Protein AF-G8S040-F1 (afdb_monomer_lite)

Radius of gyration: 14.74 Å; chains: 1; bounding box: 44×32×35 Å

Sequence (132 aa):
MRLLAEARWRHPSNTCRFEAEYLSITEDPADNNPERYFVELSAPHPDKSHSSLWTLELQQWIPDYDDSEDDGSATSENILDCHLDTPPAVDQIVALLNLCTDHPSLLTTWAKTPIGNSLAGTPYVVDERHDD

Structure (mmCIF, N/CA/C/O backbone):
data_AF-G8S040-F1
#
_entry.id   AF-G8S040-F1
#
loop_
_atom_site.group_PDB
_atom_site.id
_atom_site.type_symbol
_atom_site.label_atom_id
_atom_site.label_alt_id
_atom_site.label_comp_id
_atom_site.label_asym_id
_atom_site.label_entity_id
_atom_site.label_seq_id
_atom_site.pdbx_PDB_ins_code
_atom_site.Cartn_x
_atom_site.Cartn_y
_atom_site.Cartn_z
_atom_site.occupancy
_atom_site.B_iso_or_equiv
_atom_site.auth_seq_id
_atom_site.auth_comp_id
_atom_site.auth_asym_id
_atom_site.auth_atom_id
_atom_site.pdbx_PDB_model_num
ATOM 1 N N . MET A 1 1 ? -4.757 -10.356 10.493 1.00 63.88 1 MET A N 1
ATOM 2 C CA . MET A 1 1 ? -4.370 -11.736 10.112 1.00 63.88 1 MET A CA 1
ATOM 3 C C . MET A 1 1 ? -5.232 -12.302 8.982 1.00 63.88 1 MET A C 1
ATOM 5 O O . MET A 1 1 ? -4.804 -12.201 7.844 1.00 63.88 1 MET A O 1
ATOM 9 N N . ARG A 1 2 ? -6.444 -12.840 9.232 1.00 85.19 2 ARG A N 1
ATOM 10 C CA . ARG A 1 2 ? -7.240 -13.534 8.186 1.00 85.19 2 ARG A CA 1
ATOM 11 C C . ARG A 1 2 ? -7.560 -12.668 6.960 1.00 85.19 2 ARG A C 1
ATOM 13 O O . ARG A 1 2 ? -7.551 -13.176 5.850 1.00 85.19 2 ARG A O 1
ATOM 20 N N . LEU A 1 3 ? -7.802 -11.377 7.174 1.00 90.88 3 LEU A N 1
ATOM 21 C CA . LEU A 1 3 ? -8.227 -10.438 6.138 1.00 90.88 3 LEU A CA 1
ATOM 22 C C . LEU A 1 3 ? -7.149 -10.221 5.054 1.00 90.88 3 LEU A C 1
ATOM 24 O O . LEU A 1 3 ? -7.423 -10.429 3.878 1.00 90.88 3 LEU A O 1
ATOM 28 N N . LEU A 1 4 ? -5.916 -9.891 5.453 1.00 91.94 4 LEU A N 1
ATOM 29 C CA . LEU A 1 4 ? -4.788 -9.681 4.532 1.00 91.94 4 LEU A CA 1
ATOM 30 C C . LEU A 1 4 ? -4.378 -10.962 3.798 1.00 91.94 4 LEU A C 1
ATOM 32 O O . LEU A 1 4 ? -4.170 -10.942 2.589 1.00 91.94 4 LEU A O 1
ATOM 36 N N . ALA A 1 5 ? -4.342 -12.094 4.506 1.00 90.81 5 ALA A N 1
ATOM 37 C CA . ALA A 1 5 ? -4.058 -13.389 3.891 1.00 90.81 5 ALA A CA 1
ATOM 38 C C . ALA A 1 5 ? -5.116 -13.770 2.837 1.00 90.81 5 ALA A C 1
ATOM 40 O O . ALA A 1 5 ? -4.787 -14.309 1.782 1.00 90.81 5 ALA A O 1
ATOM 41 N N . GLU A 1 6 ? -6.391 -13.466 3.099 1.00 93.94 6 GLU A N 1
ATOM 42 C CA . GLU A 1 6 ? -7.475 -13.693 2.145 1.00 93.94 6 GLU A CA 1
ATOM 43 C C . GLU A 1 6 ? -7.379 -12.763 0.929 1.00 93.94 6 GLU A C 1
ATOM 45 O O . GLU A 1 6 ? -7.544 -13.227 -0.200 1.00 93.94 6 GLU A O 1
ATOM 50 N N . ALA A 1 7 ? -7.060 -11.482 1.131 1.00 93.81 7 ALA A N 1
ATOM 51 C CA . ALA A 1 7 ? -6.820 -10.547 0.034 1.00 93.81 7 ALA A CA 1
ATOM 52 C C . ALA A 1 7 ? -5.651 -11.011 -0.851 1.00 93.81 7 ALA A C 1
ATOM 54 O O . ALA A 1 7 ? -5.807 -11.102 -2.068 1.00 93.81 7 ALA A O 1
ATOM 55 N N . ARG A 1 8 ? -4.529 -11.428 -0.244 1.00 92.31 8 ARG A N 1
ATOM 56 C CA . ARG A 1 8 ? -3.373 -11.989 -0.963 1.00 92.31 8 ARG A CA 1
ATOM 57 C C . ARG A 1 8 ? -3.720 -13.235 -1.774 1.00 92.31 8 ARG A C 1
ATOM 59 O O . ARG A 1 8 ? -3.188 -13.426 -2.864 1.00 92.31 8 ARG A O 1
ATOM 66 N N . TRP A 1 9 ? -4.584 -14.100 -1.246 1.00 92.44 9 TRP A N 1
ATOM 67 C CA . TRP A 1 9 ? -5.055 -15.287 -1.961 1.00 92.44 9 TRP A CA 1
ATOM 68 C C . TRP A 1 9 ? -5.927 -14.925 -3.171 1.00 92.44 9 TRP A C 1
ATOM 70 O O . TRP A 1 9 ? -5.834 -15.563 -4.217 1.00 92.44 9 TRP A O 1
ATOM 80 N N . ARG A 1 10 ? -6.772 -13.894 -3.039 1.00 94.19 10 ARG A N 1
ATOM 81 C CA . ARG A 1 10 ? -7.652 -13.404 -4.114 1.00 94.19 10 ARG A CA 1
ATOM 82 C C . ARG A 1 10 ? -6.927 -12.555 -5.164 1.00 94.19 10 ARG A C 1
ATOM 84 O O . ARG A 1 10 ? -7.468 -12.383 -6.252 1.00 94.19 10 ARG A O 1
ATOM 91 N N . HIS A 1 11 ? -5.730 -12.065 -4.858 1.00 90.94 11 HIS A N 1
ATOM 92 C CA . HIS A 1 11 ? -4.870 -11.303 -5.759 1.00 90.94 11 HIS A CA 1
ATOM 93 C C . HIS A 1 11 ? -3.563 -12.081 -6.032 1.00 90.94 11 HIS A C 1
ATOM 95 O O . HIS A 1 11 ? -2.549 -11.875 -5.358 1.00 90.94 11 HIS A O 1
ATOM 101 N N . PRO A 1 12 ? -3.563 -13.034 -6.985 1.00 79.31 12 PRO A N 1
ATOM 102 C CA . PRO A 1 12 ? -2.406 -13.873 -7.282 1.00 79.31 12 PRO A CA 1
ATOM 103 C C . PRO A 1 12 ? -1.399 -13.145 -8.187 1.00 79.31 12 PRO A C 1
ATOM 105 O O . PRO A 1 12 ? -1.037 -13.654 -9.245 1.00 79.31 12 PRO A O 1
ATOM 108 N N . SER A 1 13 ? -0.954 -11.955 -7.783 1.00 83.75 13 SER A N 1
ATOM 109 C CA . SER A 1 13 ? 0.167 -11.283 -8.439 1.00 83.75 13 SER A CA 1
ATOM 110 C C . SER A 1 13 ? 1.505 -11.733 -7.848 1.00 83.75 13 SER A C 1
ATOM 112 O O . SER A 1 13 ? 1.593 -12.119 -6.675 1.00 83.75 13 SER A O 1
ATOM 114 N N . ASN A 1 14 ? 2.555 -11.679 -8.669 1.00 84.06 14 ASN A N 1
ATOM 115 C CA . ASN A 1 14 ? 3.940 -11.904 -8.247 1.00 84.06 14 ASN A CA 1
ATOM 116 C C . ASN A 1 14 ? 4.566 -10.655 -7.607 1.00 84.06 14 ASN A C 1
ATOM 118 O O . ASN A 1 14 ? 5.578 -10.775 -6.927 1.00 84.06 14 ASN A O 1
ATOM 122 N N . THR A 1 15 ? 3.948 -9.490 -7.803 1.00 86.69 15 THR A N 1
ATOM 123 C CA . THR A 1 15 ? 4.325 -8.191 -7.216 1.00 86.69 15 THR A CA 1
ATOM 124 C C . THR A 1 15 ? 3.762 -7.995 -5.806 1.00 86.69 15 THR A C 1
ATOM 126 O O . THR A 1 15 ? 4.174 -7.083 -5.092 1.00 86.69 15 THR A O 1
ATOM 129 N N . CYS A 1 16 ? 2.859 -8.887 -5.379 1.00 91.38 16 CYS A N 1
ATOM 130 C CA . CYS A 1 16 ? 2.195 -8.822 -4.086 1.00 91.38 16 CYS A CA 1
ATOM 131 C C . CYS A 1 16 ? 2.859 -9.738 -3.050 1.00 91.38 16 CYS A C 1
ATOM 133 O O . CYS A 1 16 ? 2.936 -10.966 -3.238 1.00 91.38 16 CYS A O 1
ATOM 135 N N . ARG A 1 17 ? 3.241 -9.187 -1.897 1.00 92.19 17 ARG A N 1
ATOM 136 C CA . ARG A 1 17 ? 3.828 -9.924 -0.767 1.00 92.19 17 ARG A CA 1
ATOM 137 C C . ARG A 1 17 ? 2.993 -9.729 0.494 1.00 92.19 17 ARG A C 1
ATOM 139 O O . ARG A 1 17 ? 2.569 -8.627 0.789 1.00 92.19 17 ARG A O 1
ATOM 146 N N . PHE A 1 18 ? 2.747 -10.805 1.239 1.00 92.75 18 PHE A N 1
ATOM 147 C CA . PHE A 1 18 ? 2.100 -10.742 2.554 1.00 92.75 18 PHE A CA 1
ATOM 148 C C . PHE A 1 18 ? 3.106 -11.127 3.637 1.00 92.75 18 PHE A C 1
ATOM 150 O O . PHE A 1 18 ? 3.718 -12.194 3.548 1.00 92.75 18 PHE A O 1
ATOM 157 N N . GLU A 1 19 ? 3.230 -10.294 4.667 1.00 90.94 19 GLU A N 1
ATOM 158 C CA . GLU A 1 19 ? 4.172 -10.475 5.769 1.00 90.94 19 GLU A CA 1
ATOM 159 C C . GLU A 1 19 ? 3.408 -10.629 7.085 1.00 90.94 19 GLU A C 1
ATOM 161 O O . GLU A 1 19 ? 2.906 -9.678 7.684 1.00 90.94 19 GLU A O 1
ATOM 166 N N . ALA A 1 20 ? 3.285 -11.878 7.540 1.00 89.06 20 ALA A N 1
ATOM 167 C CA . ALA A 1 20 ? 2.492 -12.205 8.723 1.00 89.06 20 ALA A CA 1
ATOM 168 C C . ALA A 1 20 ? 3.077 -11.631 10.024 1.00 89.06 20 ALA A C 1
ATOM 170 O O . ALA A 1 20 ? 2.311 -11.361 10.945 1.00 89.06 20 ALA A O 1
ATOM 171 N N . GLU A 1 21 ? 4.401 -11.454 10.094 1.00 87.56 21 GLU A N 1
ATOM 172 C CA . GLU A 1 21 ? 5.084 -10.861 11.252 1.00 87.56 21 GLU A CA 1
ATOM 173 C C . GLU A 1 21 ? 4.703 -9.388 11.431 1.00 87.56 21 GLU A C 1
ATOM 175 O O . GLU A 1 21 ? 4.420 -8.961 12.545 1.00 87.56 21 GLU A O 1
ATOM 180 N N . TYR A 1 22 ? 4.623 -8.636 10.332 1.00 86.75 22 TYR A N 1
ATOM 181 C CA . TYR A 1 22 ? 4.291 -7.211 10.360 1.00 86.75 22 TYR A CA 1
ATOM 182 C C . TYR A 1 22 ? 2.800 -6.931 10.203 1.00 86.75 22 TYR A C 1
ATOM 184 O O . TYR A 1 22 ? 2.370 -5.797 10.387 1.00 86.75 22 TYR A O 1
ATOM 192 N N . LEU A 1 23 ? 1.998 -7.965 9.925 1.00 91.31 23 LEU A N 1
ATOM 193 C CA . LEU A 1 23 ? 0.586 -7.832 9.579 1.00 91.31 23 LEU A CA 1
ATOM 194 C C . LEU A 1 23 ? 0.383 -6.856 8.414 1.00 91.31 23 LEU A C 1
ATOM 196 O O . LEU A 1 23 ? -0.557 -6.059 8.443 1.00 91.31 23 LEU A O 1
ATOM 200 N N . SER A 1 24 ? 1.236 -6.964 7.396 1.00 93.00 24 SER A N 1
ATOM 201 C CA . SER A 1 24 ? 1.252 -6.077 6.237 1.00 93.00 24 SER A CA 1
ATOM 202 C C . SER A 1 24 ? 1.107 -6.842 4.922 1.00 93.00 24 SER A C 1
ATOM 204 O O . SER A 1 24 ? 1.381 -8.045 4.828 1.00 93.00 24 SER A O 1
ATOM 206 N N . ILE A 1 25 ? 0.601 -6.150 3.905 1.00 94.69 25 ILE A N 1
ATOM 207 C CA . ILE A 1 25 ? 0.609 -6.596 2.515 1.00 94.69 25 ILE A CA 1
ATOM 208 C C . ILE A 1 25 ? 1.213 -5.493 1.652 1.00 94.69 25 ILE A C 1
ATOM 210 O O . ILE A 1 25 ? 0.796 -4.340 1.732 1.00 94.69 25 ILE A O 1
ATOM 214 N N . THR A 1 26 ? 2.177 -5.861 0.825 1.00 94.50 26 THR A N 1
ATOM 215 C CA . THR A 1 26 ? 2.917 -4.951 -0.044 1.00 94.50 26 THR A CA 1
ATOM 216 C C . THR A 1 26 ? 2.565 -5.248 -1.490 1.00 94.50 26 THR A C 1
ATOM 218 O O . THR A 1 26 ? 2.464 -6.417 -1.870 1.00 94.50 26 THR A O 1
ATOM 221 N N . GLU A 1 27 ? 2.397 -4.203 -2.291 1.00 93.69 27 GLU A N 1
ATOM 222 C CA . GLU A 1 27 ? 2.276 -4.293 -3.744 1.00 93.69 27 GLU A CA 1
ATOM 223 C C . GLU A 1 27 ? 3.360 -3.432 -4.382 1.00 93.69 27 GLU A C 1
ATOM 225 O O . GLU A 1 27 ? 3.327 -2.201 -4.299 1.00 93.69 27 GLU A O 1
ATOM 230 N N . ASP A 1 28 ? 4.323 -4.107 -5.004 1.00 92.19 28 ASP A N 1
ATOM 231 C CA . ASP A 1 28 ? 5.482 -3.493 -5.637 1.00 92.19 28 ASP A CA 1
ATOM 232 C C . ASP A 1 28 ? 5.484 -3.784 -7.143 1.00 92.19 28 ASP A C 1
ATOM 234 O O . ASP A 1 28 ? 5.942 -4.847 -7.575 1.00 92.19 28 ASP A O 1
ATOM 238 N N . PRO A 1 29 ? 4.976 -2.858 -7.973 1.00 84.25 29 PRO A N 1
ATOM 239 C CA . PRO A 1 29 ? 4.958 -3.038 -9.416 1.00 84.25 29 PRO A CA 1
ATOM 240 C C . PRO A 1 29 ? 6.338 -2.879 -10.083 1.00 84.25 29 PRO A C 1
ATOM 242 O O . PRO A 1 29 ? 6.362 -2.886 -11.313 1.00 84.25 29 PRO A O 1
ATOM 245 N N . ALA A 1 30 ? 7.429 -2.718 -9.310 1.00 66.75 30 ALA A N 1
ATOM 246 C CA . ALA A 1 30 ? 8.870 -2.674 -9.624 1.00 66.75 30 ALA A CA 1
ATOM 247 C C . ALA A 1 30 ? 9.285 -2.428 -11.090 1.00 66.75 30 ALA A C 1
ATOM 249 O O . ALA A 1 30 ? 9.892 -1.404 -11.400 1.00 66.75 30 ALA A O 1
ATOM 250 N N . ASP A 1 31 ? 8.960 -3.337 -12.011 1.00 66.38 31 ASP A N 1
ATOM 251 C CA . ASP A 1 31 ? 9.329 -3.259 -13.431 1.00 66.38 31 ASP A CA 1
ATOM 252 C C . ASP A 1 31 ? 8.527 -2.220 -14.242 1.00 66.38 31 ASP A C 1
ATOM 254 O O . ASP A 1 31 ? 8.966 -1.782 -15.306 1.00 66.38 31 ASP A O 1
ATOM 258 N N . ASN A 1 32 ? 7.353 -1.806 -13.760 1.00 66.81 32 ASN A N 1
ATOM 259 C CA . ASN A 1 32 ? 6.437 -0.916 -14.482 1.00 66.81 32 ASN A CA 1
ATOM 260 C C . ASN A 1 32 ? 6.364 0.505 -13.897 1.00 66.81 32 ASN A C 1
ATOM 262 O O . ASN A 1 32 ? 5.545 1.312 -14.347 1.00 66.81 32 ASN A O 1
ATOM 266 N N . ASN A 1 33 ? 7.203 0.820 -12.906 1.00 72.81 33 ASN A N 1
ATOM 267 C CA . ASN A 1 33 ? 7.245 2.127 -12.258 1.00 72.81 33 ASN A CA 1
ATOM 268 C C . ASN A 1 33 ? 8.686 2.679 -12.206 1.00 72.81 33 ASN A C 1
ATOM 270 O O . ASN A 1 33 ? 9.465 2.255 -11.353 1.00 72.81 33 ASN A O 1
ATOM 274 N N . PRO A 1 34 ? 9.059 3.649 -13.066 1.00 78.06 34 PRO A N 1
ATOM 275 C CA . PRO A 1 34 ? 10.425 4.178 -13.106 1.00 78.06 34 PRO A CA 1
ATOM 276 C C . PRO A 1 34 ? 10.827 4.918 -11.825 1.00 78.06 34 PRO A C 1
ATOM 278 O O . PRO A 1 34 ? 12.016 5.005 -11.529 1.00 78.06 34 PRO A O 1
ATOM 281 N N . GLU A 1 35 ? 9.857 5.431 -11.063 1.00 83.94 35 GLU A N 1
ATOM 282 C CA . GLU A 1 35 ? 10.104 6.082 -9.774 1.00 83.94 35 GLU A CA 1
ATOM 283 C C . GLU A 1 35 ? 10.213 5.075 -8.623 1.00 83.94 35 GLU A C 1
ATOM 285 O O . GLU A 1 35 ? 10.581 5.466 -7.523 1.00 83.94 35 GLU A O 1
ATOM 290 N N . ARG A 1 36 ? 9.969 3.780 -8.883 1.00 88.69 36 ARG A N 1
ATOM 291 C CA . ARG A 1 36 ? 10.098 2.673 -7.921 1.00 88.69 36 ARG A CA 1
ATOM 292 C C . ARG A 1 36 ? 9.258 2.848 -6.656 1.00 88.69 36 ARG A C 1
ATOM 294 O O . ARG A 1 36 ? 9.665 2.441 -5.569 1.00 88.69 36 ARG A O 1
ATOM 301 N N . TYR A 1 37 ? 8.084 3.457 -6.808 1.00 92.75 37 TYR A N 1
ATOM 302 C CA . TYR A 1 37 ? 7.098 3.485 -5.739 1.00 92.75 37 TYR A CA 1
ATOM 303 C C . TYR A 1 37 ? 6.405 2.136 -5.592 1.00 92.75 37 TYR A C 1
ATOM 305 O O . TYR A 1 37 ? 6.050 1.504 -6.594 1.00 92.75 37 TYR A O 1
ATOM 313 N N . PHE A 1 38 ? 6.135 1.781 -4.345 1.00 93.50 38 PHE A N 1
ATOM 314 C CA . PHE A 1 38 ? 5.333 0.641 -3.930 1.00 93.50 38 PHE A CA 1
ATOM 315 C C . PHE A 1 38 ? 4.409 1.061 -2.787 1.00 93.50 38 PHE A C 1
ATOM 317 O O . PHE A 1 38 ? 4.596 2.116 -2.177 1.00 93.50 38 PHE A O 1
ATOM 324 N N . VAL A 1 39 ? 3.398 0.245 -2.503 1.00 94.94 39 VAL A N 1
ATOM 325 C CA . VAL A 1 39 ? 2.493 0.497 -1.376 1.00 94.94 39 VAL A CA 1
ATOM 326 C C . VAL A 1 39 ? 2.566 -0.612 -0.353 1.00 94.94 39 VAL A C 1
ATOM 328 O O . VAL A 1 39 ? 2.670 -1.784 -0.711 1.00 94.94 39 VAL A O 1
ATOM 331 N N . GLU A 1 40 ? 2.440 -0.241 0.913 1.00 95.25 40 GLU A N 1
ATOM 332 C CA . GLU A 1 40 ? 2.255 -1.168 2.018 1.00 95.25 40 GLU A CA 1
ATOM 333 C C . GLU A 1 40 ? 0.946 -0.851 2.740 1.00 95.25 40 GLU A C 1
ATOM 335 O O . GLU A 1 40 ? 0.717 0.270 3.181 1.00 95.25 40 GLU A O 1
ATOM 340 N N . LEU A 1 41 ? 0.074 -1.850 2.873 1.00 94.81 41 LEU A N 1
ATOM 341 C CA . LEU A 1 41 ? -1.110 -1.775 3.719 1.00 94.81 41 LEU A CA 1
ATOM 342 C C . LEU A 1 41 ? -0.899 -2.628 4.969 1.00 94.81 41 LEU A C 1
ATOM 344 O O . LEU A 1 41 ? -0.842 -3.859 4.897 1.00 94.81 41 LEU A O 1
ATOM 348 N N . SER A 1 42 ? -0.893 -1.967 6.116 1.00 93.38 42 SER A N 1
ATOM 349 C CA . SER A 1 42 ? -0.612 -2.552 7.420 1.00 93.38 42 SER A CA 1
ATOM 350 C C . SER A 1 42 ? -1.847 -2.521 8.317 1.00 93.38 42 SER A C 1
ATOM 352 O O . SER A 1 42 ? -2.555 -1.518 8.432 1.00 93.38 42 SER A O 1
ATOM 354 N N . ALA A 1 43 ? -2.143 -3.662 8.940 1.00 91.62 43 ALA A N 1
ATOM 355 C CA . ALA A 1 43 ? -3.199 -3.766 9.939 1.00 91.62 43 ALA A CA 1
ATOM 356 C C . ALA A 1 43 ? -2.696 -3.280 11.314 1.00 91.62 43 ALA A C 1
ATOM 358 O O . ALA A 1 43 ? -1.500 -3.384 11.591 1.00 91.62 43 ALA A O 1
ATOM 359 N N . PRO A 1 44 ? -3.598 -2.850 12.219 1.00 88.75 44 PRO A N 1
ATOM 360 C CA . PRO A 1 44 ? -3.233 -2.496 13.586 1.00 88.75 44 PRO A CA 1
ATOM 361 C C . PRO A 1 44 ? -2.441 -3.620 14.256 1.00 88.75 44 PRO A C 1
ATOM 363 O O . PRO A 1 44 ? -2.920 -4.760 14.346 1.00 88.75 44 PRO A O 1
ATOM 366 N N . HIS A 1 45 ? -1.238 -3.305 14.733 1.00 81.81 45 HIS A N 1
ATOM 367 C CA . HIS A 1 45 ? -0.367 -4.286 15.368 1.00 81.81 45 HIS A CA 1
ATOM 368 C C . HIS A 1 45 ? -0.554 -4.247 16.893 1.00 81.81 45 HIS A C 1
ATOM 370 O O . HIS A 1 45 ? -0.350 -3.196 17.498 1.00 81.81 45 HIS A O 1
ATOM 376 N N . PRO A 1 46 ? -0.900 -5.371 17.552 1.00 72.25 46 PRO A N 1
ATOM 377 C CA . PRO A 1 46 ? -1.208 -5.381 18.985 1.00 72.25 46 PRO A CA 1
ATOM 378 C C . PRO A 1 46 ? -0.009 -5.005 19.870 1.00 72.25 46 PRO A C 1
ATOM 380 O O . PRO A 1 46 ? -0.200 -4.410 20.927 1.00 72.25 46 PRO A O 1
ATOM 383 N N . ASP A 1 47 ? 1.211 -5.327 19.430 1.00 71.31 47 ASP A N 1
ATOM 384 C CA . ASP A 1 47 ? 2.443 -5.102 20.203 1.00 71.31 47 ASP A CA 1
ATOM 385 C C . ASP A 1 47 ? 3.233 -3.838 19.814 1.00 71.31 47 ASP A C 1
ATOM 387 O O . ASP A 1 47 ? 4.232 -3.525 20.462 1.00 71.31 47 ASP A O 1
ATOM 391 N N . LYS A 1 48 ? 2.820 -3.094 18.773 1.00 62.50 48 LYS A N 1
ATOM 392 C CA . LYS A 1 48 ? 3.467 -1.819 18.418 1.00 62.50 48 LYS A CA 1
ATOM 393 C C . LYS A 1 48 ? 2.631 -0.676 18.984 1.00 62.50 48 LYS A C 1
ATOM 395 O O . LYS A 1 48 ? 1.446 -0.558 18.701 1.00 62.50 48 LYS A O 1
ATOM 400 N N . SER A 1 49 ? 3.261 0.188 19.772 1.00 55.78 49 SER A N 1
ATOM 401 C CA . SER A 1 49 ? 2.609 1.264 20.529 1.00 55.78 49 SER A CA 1
ATOM 402 C C . SER A 1 49 ? 1.967 2.370 19.679 1.00 55.78 49 SER A C 1
ATOM 404 O O . SER A 1 49 ? 1.361 3.269 20.255 1.00 55.78 49 SER A O 1
ATOM 406 N N . HIS A 1 50 ? 2.101 2.346 18.349 1.00 50.97 50 HIS A N 1
ATOM 407 C CA . HIS A 1 50 ? 1.859 3.529 17.518 1.00 50.97 50 HIS A CA 1
ATOM 408 C C . HIS A 1 50 ? 0.706 3.462 16.515 1.00 50.97 50 HIS A C 1
ATOM 410 O O . HIS A 1 50 ? 0.419 4.496 15.926 1.00 50.97 50 HIS A O 1
ATOM 416 N N . SER A 1 51 ? -0.026 2.354 16.349 1.00 62.03 51 SER A N 1
ATOM 417 C CA . SER A 1 51 ? -1.256 2.454 15.551 1.00 62.03 51 SER A CA 1
ATOM 418 C C . SER A 1 51 ? -2.307 1.409 15.901 1.00 62.03 51 SER A C 1
ATOM 420 O O . SER A 1 51 ? -2.184 0.226 15.590 1.00 62.03 51 SER A O 1
ATOM 422 N N . SER A 1 52 ? -3.395 1.874 16.521 1.00 74.00 52 SER A N 1
ATOM 423 C CA . SER A 1 52 ? -4.674 1.157 16.557 1.00 74.00 52 SER A CA 1
ATOM 424 C C . SER A 1 52 ? -5.422 1.227 15.217 1.00 74.00 52 SER A C 1
ATOM 426 O O . SER A 1 52 ? -6.533 0.705 15.121 1.00 74.00 52 SER A O 1
ATOM 428 N N . LEU A 1 53 ? -4.847 1.899 14.216 1.00 86.75 53 LEU A N 1
ATOM 429 C CA . LEU A 1 53 ? -5.451 2.194 12.924 1.00 86.75 53 LEU A CA 1
ATOM 430 C C . LEU A 1 53 ? -4.810 1.341 11.831 1.00 86.75 53 LEU A C 1
ATOM 432 O O . LEU A 1 53 ? -3.709 0.810 11.983 1.00 86.75 53 LEU A O 1
ATOM 436 N N . TRP A 1 54 ? -5.540 1.182 10.737 1.00 91.56 54 TRP A N 1
ATOM 437 C CA . TRP A 1 54 ? -4.963 0.651 9.511 1.00 91.56 54 TRP A CA 1
ATOM 438 C C . TRP A 1 54 ? -4.173 1.756 8.831 1.00 91.56 54 TRP A C 1
ATOM 440 O O . TRP A 1 54 ? -4.663 2.882 8.770 1.00 91.56 54 TRP A O 1
ATOM 450 N N . THR A 1 55 ? -3.007 1.425 8.293 1.00 92.19 55 THR A N 1
ATOM 451 C CA . THR A 1 55 ? -2.145 2.390 7.607 1.00 92.19 55 THR A CA 1
ATOM 452 C C . THR A 1 55 ? -1.891 1.914 6.188 1.00 92.19 55 THR A C 1
ATOM 454 O O . THR A 1 55 ? -1.574 0.744 5.983 1.00 92.19 55 THR A O 1
ATOM 457 N N . LEU A 1 56 ? -2.061 2.805 5.217 1.00 94.94 56 LEU A N 1
ATOM 458 C CA . LEU A 1 56 ? -1.553 2.647 3.864 1.00 94.94 56 LEU A CA 1
ATOM 459 C C . LEU A 1 56 ? -0.397 3.624 3.683 1.00 94.94 56 LEU A C 1
ATOM 461 O O . LEU A 1 56 ? -0.602 4.834 3.748 1.00 94.94 56 LEU A O 1
ATOM 465 N N . GLU A 1 57 ? 0.779 3.084 3.424 1.00 95.25 57 GLU A N 1
ATOM 466 C CA . GLU A 1 57 ? 1.991 3.844 3.162 1.00 95.25 57 GLU A CA 1
ATOM 467 C C . GLU A 1 57 ? 2.311 3.759 1.672 1.00 95.25 57 GLU A C 1
ATOM 469 O O . GLU A 1 57 ? 2.192 2.695 1.051 1.00 95.25 57 GLU A O 1
ATOM 474 N N . LEU A 1 58 ? 2.726 4.881 1.095 1.00 95.19 58 LEU A N 1
ATOM 475 C CA . LEU A 1 58 ? 3.378 4.902 -0.208 1.00 95.19 58 LEU A CA 1
ATOM 476 C C . LEU A 1 58 ? 4.863 5.122 0.035 1.00 95.19 58 LEU A C 1
ATOM 478 O O . LEU A 1 58 ? 5.253 6.137 0.605 1.00 95.19 58 LEU A O 1
ATOM 482 N N . GLN A 1 59 ? 5.680 4.194 -0.433 1.00 94.12 59 GLN A N 1
ATOM 483 C CA . GLN A 1 59 ? 7.117 4.213 -0.210 1.00 94.12 59 GLN A CA 1
ATOM 484 C C . GLN A 1 59 ? 7.862 4.203 -1.543 1.00 94.12 59 GLN A C 1
ATOM 486 O O . GLN A 1 59 ? 7.322 3.782 -2.568 1.00 94.12 59 GLN A O 1
ATOM 491 N N . GLN A 1 60 ? 9.106 4.668 -1.529 1.00 92.44 60 GLN A N 1
ATOM 492 C CA . GLN A 1 60 ? 10.003 4.687 -2.676 1.00 92.44 60 GLN A CA 1
ATOM 493 C C . GLN A 1 60 ? 11.244 3.850 -2.395 1.00 92.44 60 GLN A C 1
ATOM 495 O O . GLN A 1 60 ? 11.916 4.067 -1.392 1.00 92.44 60 GLN A O 1
ATOM 500 N N . TRP A 1 61 ? 11.588 2.930 -3.297 1.00 89.75 61 TRP A N 1
ATOM 501 C CA . TRP A 1 61 ? 12.885 2.258 -3.233 1.00 89.75 61 TRP A CA 1
ATOM 502 C C . TRP A 1 61 ? 14.017 3.212 -3.601 1.00 89.75 61 TRP A C 1
ATOM 504 O O . TRP A 1 61 ? 14.033 3.773 -4.703 1.00 89.75 61 TRP A O 1
ATOM 514 N N . ILE A 1 62 ? 15.015 3.306 -2.728 1.00 85.50 62 ILE A N 1
ATOM 515 C CA . ILE A 1 62 ? 16.229 4.073 -2.971 1.00 85.50 62 ILE A CA 1
ATOM 516 C C . ILE A 1 62 ? 17.299 3.125 -3.525 1.00 85.50 62 ILE A C 1
ATOM 518 O O . ILE A 1 62 ? 17.657 2.147 -2.869 1.00 85.50 62 ILE A O 1
ATOM 522 N N . PRO A 1 63 ? 17.791 3.342 -4.761 1.00 74.25 63 PRO A N 1
ATOM 523 C CA . PRO A 1 63 ? 18.929 2.588 -5.262 1.00 74.25 63 PRO A CA 1
ATOM 524 C C . PRO A 1 63 ? 20.159 2.848 -4.396 1.00 74.25 63 PRO A C 1
ATOM 526 O O . PRO A 1 63 ? 20.582 3.997 -4.258 1.00 74.25 63 PRO A O 1
ATOM 529 N N . ASP A 1 64 ? 20.785 1.778 -3.917 1.00 69.38 64 ASP A N 1
ATOM 530 C CA . ASP A 1 64 ? 22.157 1.854 -3.433 1.00 69.38 64 ASP A CA 1
ATOM 531 C C . ASP A 1 64 ? 23.054 2.180 -4.635 1.00 69.38 64 ASP A C 1
ATOM 533 O O . ASP A 1 64 ? 23.178 1.402 -5.581 1.00 69.38 64 ASP A O 1
ATOM 537 N N . TYR A 1 65 ? 23.634 3.380 -4.646 1.00 59.62 65 TYR A N 1
ATOM 538 C CA . TYR A 1 65 ? 24.591 3.803 -5.675 1.00 59.62 65 TYR A CA 1
ATOM 539 C C . TYR A 1 65 ? 26.021 3.322 -5.385 1.00 59.62 65 TYR A C 1
ATOM 541 O O . TYR A 1 65 ? 26.951 3.765 -6.062 1.00 59.62 65 TYR A O 1
ATOM 549 N N . ASP A 1 66 ? 26.222 2.469 -4.376 1.00 57.31 66 ASP A N 1
ATOM 550 C CA . ASP A 1 66 ? 27.549 1.958 -4.047 1.00 57.31 66 ASP A CA 1
ATOM 551 C C . ASP A 1 66 ? 27.862 0.707 -4.881 1.00 57.31 66 ASP A C 1
ATOM 553 O O . ASP A 1 66 ? 27.197 -0.317 -4.783 1.00 57.31 66 ASP A O 1
ATOM 557 N N . ASP A 1 67 ? 28.885 0.821 -5.728 1.00 54.06 67 ASP A N 1
ATOM 558 C CA . ASP A 1 67 ? 29.451 -0.232 -6.590 1.00 54.06 67 ASP A CA 1
ATOM 559 C C . ASP A 1 67 ? 30.350 -1.196 -5.782 1.00 54.06 67 ASP A C 1
ATOM 561 O O . ASP A 1 67 ? 31.275 -1.813 -6.314 1.00 54.06 67 ASP A O 1
ATOM 565 N N . SER A 1 68 ? 30.149 -1.274 -4.464 1.00 56.31 68 SER A N 1
ATOM 566 C CA . SER A 1 68 ? 30.867 -2.196 -3.595 1.00 56.31 68 SER A CA 1
ATOM 567 C C . SER A 1 68 ? 30.149 -3.551 -3.591 1.00 56.31 68 SER A C 1
ATOM 569 O O . SER A 1 68 ? 28.930 -3.624 -3.493 1.00 56.31 68 SER A O 1
ATOM 571 N N . GLU A 1 69 ? 30.904 -4.646 -3.751 1.00 54.56 69 GLU A N 1
ATOM 572 C CA . GLU A 1 69 ? 30.403 -6.037 -3.775 1.00 54.56 69 GLU A CA 1
ATOM 573 C C . GLU A 1 69 ? 29.875 -6.522 -2.403 1.00 54.56 69 GLU A C 1
ATOM 575 O O . GLU A 1 69 ? 30.029 -7.692 -2.053 1.00 54.56 69 GLU A O 1
ATOM 580 N N . ASP A 1 70 ? 29.308 -5.627 -1.598 1.00 55.97 70 ASP A N 1
ATOM 581 C CA . ASP A 1 70 ? 28.633 -5.943 -0.346 1.00 55.97 70 ASP A CA 1
ATOM 582 C C . ASP A 1 70 ? 27.130 -5.888 -0.632 1.00 55.97 70 ASP A C 1
ATOM 584 O O . ASP A 1 70 ? 26.641 -4.905 -1.183 1.00 55.97 70 ASP A O 1
ATOM 588 N N . ASP A 1 71 ? 26.419 -6.982 -0.350 1.00 53.03 71 ASP A N 1
ATOM 589 C CA . ASP A 1 71 ? 24.983 -7.154 -0.593 1.00 53.03 71 ASP A CA 1
ATOM 590 C C . ASP A 1 71 ? 24.186 -5.874 -0.257 1.00 53.03 71 ASP A C 1
ATOM 592 O O . ASP A 1 71 ? 23.925 -5.581 0.911 1.00 53.03 71 ASP A O 1
ATOM 596 N N . GLY A 1 72 ? 23.813 -5.109 -1.293 1.00 53.53 72 GLY A N 1
ATOM 597 C CA . GLY A 1 72 ? 23.106 -3.835 -1.159 1.00 53.53 72 GLY A CA 1
ATOM 598 C C . GLY A 1 72 ? 21.834 -4.002 -0.333 1.00 53.53 72 GLY A C 1
ATOM 599 O O . GLY A 1 72 ? 20.906 -4.723 -0.719 1.00 53.53 72 GLY A O 1
ATOM 600 N N . SER A 1 73 ? 21.809 -3.370 0.838 1.00 58.75 73 SER A N 1
ATOM 601 C CA . SER A 1 73 ? 20.651 -3.349 1.719 1.00 58.75 73 SER A CA 1
ATOM 602 C C . SER A 1 73 ? 19.634 -2.377 1.138 1.00 58.75 73 SER A C 1
ATOM 604 O O . SER A 1 73 ? 19.597 -1.227 1.561 1.00 58.75 73 SER A O 1
ATOM 606 N N . ALA A 1 74 ? 18.792 -2.852 0.214 1.00 63.97 74 ALA A N 1
ATOM 607 C CA . ALA A 1 74 ? 17.712 -2.062 -0.371 1.00 63.97 74 ALA A CA 1
ATOM 608 C C . ALA A 1 74 ? 16.979 -1.254 0.714 1.00 63.97 74 ALA A C 1
ATOM 610 O O . ALA A 1 74 ? 16.329 -1.817 1.600 1.00 63.97 74 ALA A O 1
ATOM 611 N N . THR A 1 75 ? 17.126 0.068 0.654 1.00 79.81 75 THR A N 1
ATOM 612 C CA . THR A 1 75 ? 16.471 1.004 1.565 1.00 79.81 75 THR A CA 1
ATOM 613 C C . THR A 1 75 ? 15.220 1.569 0.902 1.00 79.81 75 THR A C 1
ATOM 615 O O . THR A 1 75 ? 15.168 1.739 -0.320 1.00 79.81 75 THR A O 1
ATOM 618 N N . SER A 1 76 ? 14.188 1.838 1.697 1.00 86.25 76 SER A N 1
ATOM 619 C CA . SER A 1 76 ? 13.002 2.564 1.252 1.00 86.25 76 SER A CA 1
ATOM 620 C C . SER A 1 76 ? 12.822 3.843 2.057 1.00 86.25 76 SER A C 1
ATOM 622 O O . SER A 1 76 ? 13.177 3.910 3.236 1.00 86.25 76 SER A O 1
ATOM 624 N N . GLU A 1 77 ? 12.259 4.856 1.409 1.00 89.81 77 GLU A N 1
ATOM 625 C CA . GLU A 1 77 ? 11.797 6.083 2.053 1.00 89.81 77 GLU A CA 1
ATOM 626 C C . GLU A 1 77 ? 10.271 6.130 2.009 1.00 89.81 77 GLU A C 1
ATOM 628 O O . GLU A 1 77 ? 9.656 5.818 0.985 1.00 89.81 77 GLU A O 1
ATOM 633 N N . ASN A 1 78 ? 9.652 6.503 3.128 1.00 91.56 78 ASN A N 1
ATOM 634 C CA . ASN A 1 78 ? 8.220 6.771 3.161 1.00 91.56 78 ASN A CA 1
ATOM 635 C C . ASN A 1 78 ? 7.954 8.119 2.481 1.00 91.56 78 ASN A C 1
ATOM 637 O O . ASN A 1 78 ? 8.703 9.066 2.693 1.00 91.56 78 ASN A O 1
ATOM 641 N N . ILE A 1 79 ? 6.915 8.194 1.652 1.00 94.62 79 ILE A N 1
ATOM 642 C CA . ILE A 1 79 ? 6.525 9.391 0.897 1.00 94.62 79 ILE A CA 1
ATOM 643 C C . ILE A 1 79 ? 5.247 9.991 1.475 1.00 94.62 79 ILE A C 1
ATOM 645 O O . ILE A 1 79 ? 5.132 11.210 1.611 1.00 94.62 79 ILE A O 1
ATOM 649 N N . LEU A 1 80 ? 4.274 9.147 1.820 1.00 95.00 80 LEU A N 1
ATOM 650 C CA . LEU A 1 80 ? 3.047 9.574 2.480 1.00 95.00 80 LEU A CA 1
ATOM 651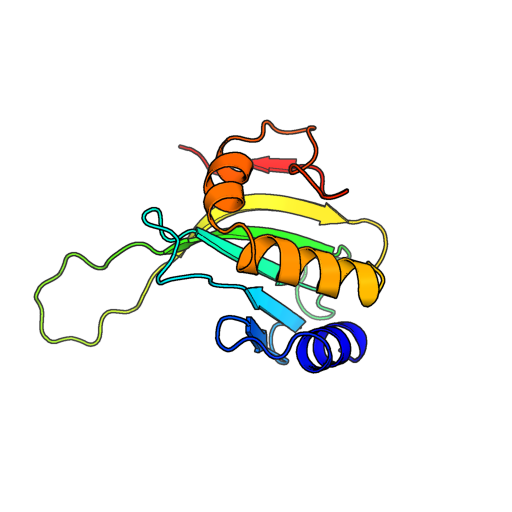 C C . LEU A 1 80 ? 2.414 8.446 3.284 1.00 95.00 80 LEU A C 1
ATOM 653 O O . LEU A 1 80 ? 2.552 7.269 2.948 1.00 95.00 80 LEU A O 1
ATOM 657 N N . ASP A 1 81 ? 1.621 8.858 4.267 1.00 93.69 81 ASP A N 1
ATOM 658 C CA . ASP A 1 81 ? 0.808 7.983 5.097 1.00 93.69 81 ASP A CA 1
ATOM 659 C C . ASP A 1 81 ? -0.672 8.330 4.956 1.00 93.69 81 ASP A C 1
ATOM 661 O O . ASP A 1 81 ? -1.071 9.500 4.934 1.00 93.69 81 ASP A O 1
ATOM 665 N N . CYS A 1 82 ? -1.492 7.286 4.895 1.00 93.75 82 CYS A N 1
ATOM 666 C CA . CYS A 1 82 ? -2.943 7.366 4.993 1.00 93.75 82 CYS A CA 1
ATOM 667 C C . CYS A 1 82 ? -3.427 6.438 6.111 1.00 93.75 82 CYS A C 1
ATOM 669 O O . CYS A 1 82 ? -3.078 5.256 6.116 1.00 93.75 82 CYS A O 1
ATOM 671 N N . HIS A 1 83 ? -4.292 6.910 7.005 1.00 90.12 83 HIS A N 1
ATOM 672 C CA . HIS A 1 83 ? -4.921 6.091 8.034 1.00 90.12 83 HIS A CA 1
ATOM 673 C C . HIS A 1 83 ? -6.388 5.793 7.737 1.00 90.12 83 HIS A C 1
ATOM 675 O O . HIS A 1 83 ? -7.127 6.574 7.136 1.00 90.12 83 HIS A 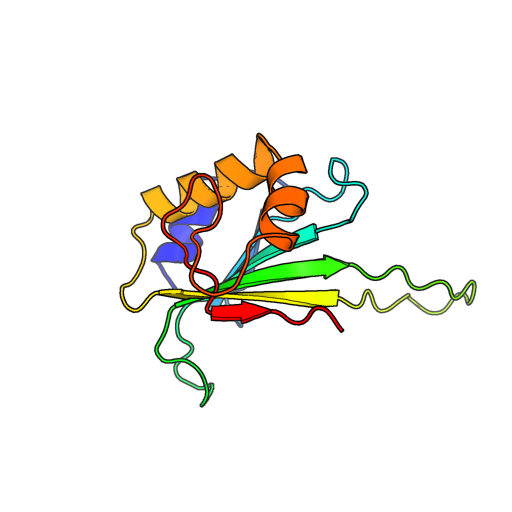O 1
ATOM 681 N N . LEU A 1 84 ? -6.827 4.616 8.181 1.00 87.50 84 LEU A N 1
ATOM 682 C CA . LEU A 1 84 ? -8.230 4.231 8.208 1.00 87.50 84 LEU A CA 1
ATOM 683 C C . LEU A 1 84 ? -8.642 3.876 9.629 1.00 87.50 84 LEU A C 1
ATOM 685 O O . LEU A 1 84 ? -8.153 2.911 10.224 1.00 87.50 84 LEU A O 1
ATOM 689 N N . ASP A 1 85 ? -9.645 4.606 10.111 1.00 83.06 85 ASP A N 1
ATOM 690 C CA . ASP A 1 85 ? -10.302 4.352 11.395 1.00 83.06 85 ASP A CA 1
ATOM 691 C C . ASP A 1 85 ? -11.081 3.037 11.417 1.00 83.06 85 ASP A C 1
ATOM 693 O O . ASP A 1 85 ? -11.313 2.440 12.471 1.00 83.06 85 ASP A O 1
ATOM 697 N N . THR A 1 86 ? -11.507 2.572 10.244 1.00 86.12 86 THR A N 1
ATOM 698 C CA . THR A 1 86 ? -12.309 1.360 10.095 1.00 86.12 86 THR A CA 1
ATOM 699 C C . THR A 1 86 ? -11.559 0.304 9.296 1.00 86.12 86 THR A C 1
ATOM 701 O O . THR A 1 86 ? -11.012 0.636 8.243 1.00 86.12 86 THR A O 1
ATOM 704 N N . PRO A 1 87 ? -11.594 -0.977 9.713 1.00 88.62 87 PRO A N 1
ATOM 705 C CA . PRO A 1 87 ? -10.991 -2.052 8.940 1.00 88.62 87 PRO A CA 1
ATOM 706 C C . PRO A 1 87 ? -11.553 -2.110 7.511 1.00 88.62 87 PRO A C 1
ATOM 708 O O . PRO A 1 87 ? -12.775 -2.222 7.360 1.00 88.62 87 PRO A O 1
ATOM 711 N N . PRO A 1 88 ? -10.703 -2.071 6.468 1.00 90.88 88 PRO A N 1
ATOM 712 C CA . PRO A 1 88 ? -11.155 -2.228 5.095 1.00 90.88 88 PRO A CA 1
ATOM 713 C C . PRO A 1 88 ? -11.682 -3.648 4.870 1.00 90.88 88 PRO A C 1
ATOM 715 O O . PRO A 1 88 ? -11.177 -4.620 5.433 1.00 90.88 88 PRO A O 1
ATOM 718 N N . ALA A 1 89 ? -12.697 -3.791 4.022 1.00 93.06 89 ALA A N 1
ATOM 719 C CA . ALA A 1 89 ? -13.169 -5.099 3.584 1.00 93.06 89 ALA A CA 1
ATOM 720 C C . ALA A 1 89 ? -12.140 -5.772 2.659 1.00 93.06 89 ALA A C 1
ATOM 722 O O . ALA A 1 89 ? -11.394 -5.098 1.951 1.00 93.06 89 ALA A O 1
ATOM 723 N N . VAL A 1 90 ? -12.152 -7.110 2.591 1.00 94.75 90 VAL A N 1
ATOM 724 C CA . VAL A 1 90 ? -11.260 -7.880 1.697 1.00 94.75 90 VAL A CA 1
ATOM 725 C C . VAL A 1 90 ? -11.346 -7.380 0.252 1.00 94.75 90 VAL A C 1
ATOM 727 O O . VAL A 1 90 ? -10.318 -7.196 -0.390 1.00 94.75 90 VAL A O 1
ATOM 730 N N . ASP A 1 91 ? -12.554 -7.108 -0.247 1.00 94.38 91 ASP A N 1
ATOM 731 C CA . ASP A 1 91 ? -12.752 -6.646 -1.625 1.00 94.38 91 ASP A CA 1
ATOM 732 C C . ASP A 1 91 ? -12.175 -5.241 -1.868 1.00 94.38 91 ASP A C 1
ATOM 734 O O . ASP A 1 91 ? -11.728 -4.954 -2.974 1.00 94.38 91 ASP A O 1
ATOM 738 N N . GLN A 1 92 ? -12.120 -4.381 -0.841 1.00 93.62 92 GLN A N 1
ATOM 739 C CA . GLN A 1 92 ? -11.469 -3.069 -0.943 1.00 93.62 92 GLN A CA 1
ATOM 740 C C . GLN A 1 92 ? -9.951 -3.213 -1.042 1.00 93.62 92 GLN A C 1
ATOM 742 O O . GLN A 1 92 ? -9.331 -2.521 -1.843 1.00 93.62 92 GLN A O 1
ATOM 747 N N . ILE A 1 93 ? -9.363 -4.142 -0.284 1.00 94.88 93 ILE A N 1
ATOM 748 C CA . ILE A 1 93 ? -7.927 -4.431 -0.377 1.00 94.88 93 ILE A CA 1
ATOM 749 C C . ILE A 1 93 ? -7.597 -5.020 -1.743 1.00 94.88 93 ILE A C 1
ATOM 751 O O . ILE A 1 93 ? -6.676 -4.558 -2.398 1.00 94.88 93 ILE A O 1
ATOM 755 N N . VAL A 1 94 ? -8.368 -5.999 -2.220 1.00 95.12 94 VAL A N 1
ATOM 756 C CA . VAL A 1 94 ? -8.150 -6.575 -3.556 1.00 95.12 94 VAL A CA 1
ATOM 757 C C . VAL A 1 94 ? -8.290 -5.510 -4.647 1.00 95.12 94 VAL A C 1
ATOM 759 O O . VAL A 1 94 ? -7.492 -5.493 -5.579 1.00 95.12 94 VAL A O 1
ATOM 762 N N . ALA A 1 95 ? -9.261 -4.599 -4.526 1.00 94.31 95 ALA A N 1
ATOM 763 C CA . ALA A 1 95 ? -9.412 -3.486 -5.459 1.00 94.31 95 ALA A CA 1
ATOM 764 C C . ALA A 1 95 ? -8.208 -2.531 -5.431 1.00 94.31 95 ALA A C 1
ATOM 766 O O . ALA A 1 95 ? -7.757 -2.123 -6.496 1.00 94.31 95 ALA A O 1
ATOM 767 N N . LEU A 1 96 ? -7.672 -2.218 -4.246 1.00 95.12 96 LEU A N 1
ATOM 768 C CA . LEU A 1 96 ? -6.445 -1.434 -4.092 1.00 95.12 96 LEU A CA 1
ATOM 769 C C . LEU A 1 96 ? -5.255 -2.117 -4.781 1.00 95.12 96 LEU A C 1
ATOM 771 O O . LEU A 1 96 ? -4.578 -1.483 -5.581 1.00 95.12 96 LEU A O 1
ATOM 775 N N . LEU A 1 97 ? -5.030 -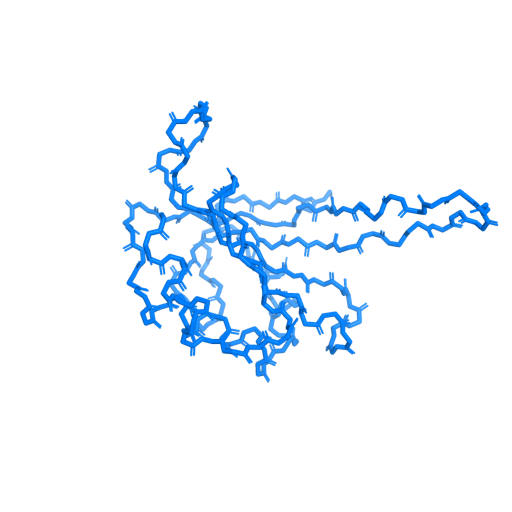3.406 -4.506 1.00 94.50 97 LEU A N 1
ATOM 776 C CA . LEU A 1 97 ? -3.923 -4.164 -5.097 1.00 94.50 97 LEU A CA 1
ATOM 777 C C . LEU A 1 97 ? -4.028 -4.186 -6.626 1.00 94.50 97 LEU A C 1
ATOM 779 O O . LEU A 1 97 ? -3.084 -3.813 -7.311 1.00 94.50 97 LEU A O 1
ATOM 783 N N . ASN A 1 98 ? -5.208 -4.521 -7.162 1.00 93.62 98 ASN A N 1
ATOM 784 C CA . ASN A 1 98 ? -5.449 -4.503 -8.606 1.00 93.62 98 ASN A CA 1
ATOM 785 C C . ASN A 1 98 ? -5.216 -3.112 -9.207 1.00 93.62 98 ASN A C 1
ATOM 787 O O . ASN A 1 98 ? -4.640 -3.008 -10.280 1.00 93.62 98 ASN A O 1
ATOM 791 N N . LEU A 1 99 ? -5.625 -2.040 -8.520 1.00 93.31 99 LEU A N 1
ATOM 792 C CA . LEU A 1 99 ? -5.417 -0.672 -8.991 1.00 93.31 99 LEU A CA 1
ATOM 793 C C . LEU A 1 99 ? -3.924 -0.346 -9.140 1.00 93.31 99 LEU A C 1
ATOM 795 O O . LEU A 1 99 ? -3.528 0.244 -10.145 1.00 93.31 99 LEU A O 1
ATOM 799 N N . CYS A 1 100 ? -3.101 -0.763 -8.176 1.00 92.06 100 CYS A N 1
ATOM 800 C CA . CYS A 1 100 ? -1.649 -0.603 -8.229 1.00 92.06 100 CYS A CA 1
ATOM 801 C C . CYS A 1 100 ? -1.013 -1.456 -9.339 1.00 92.06 100 CYS A C 1
ATOM 803 O O . CYS A 1 100 ? -0.146 -0.963 -10.061 1.00 92.06 100 CYS A O 1
ATOM 805 N N . THR A 1 101 ? -1.461 -2.704 -9.509 1.00 90.56 101 THR A N 1
ATOM 806 C CA . THR A 1 101 ? -0.951 -3.610 -10.548 1.00 90.56 101 TH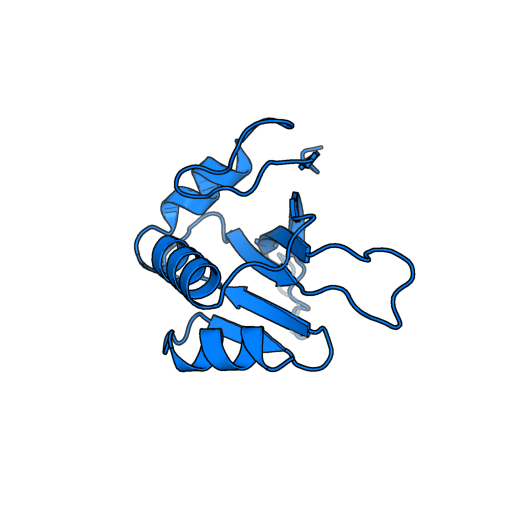R A CA 1
ATOM 807 C C . THR A 1 101 ? -1.331 -3.148 -11.960 1.00 90.56 101 THR A C 1
ATOM 809 O O . THR A 1 101 ? -0.485 -3.126 -12.853 1.00 90.56 101 THR A O 1
ATOM 812 N N . ASP A 1 102 ? -2.593 -2.767 -12.177 1.00 90.81 102 ASP A N 1
ATOM 813 C CA . ASP A 1 102 ? -3.134 -2.409 -13.495 1.00 90.81 102 ASP A CA 1
ATOM 814 C C . ASP A 1 102 ? -2.684 -1.009 -13.942 1.00 90.81 102 ASP A C 1
ATOM 816 O O . ASP A 1 102 ? -2.573 -0.722 -15.141 1.00 90.81 102 ASP A O 1
ATOM 820 N N . HIS A 1 103 ? -2.427 -0.116 -12.983 1.00 90.50 103 HIS A N 1
ATOM 821 C CA . HIS A 1 103 ? -2.108 1.284 -13.236 1.00 90.50 103 HIS A CA 1
ATOM 822 C C . HIS A 1 103 ? -0.938 1.781 -12.368 1.00 90.50 103 HIS A C 1
ATOM 824 O O . HIS A 1 103 ? -1.110 2.701 -11.568 1.00 90.50 103 HIS A O 1
ATOM 830 N N . PRO A 1 104 ? 0.287 1.267 -12.568 1.00 88.31 104 PRO A N 1
ATOM 831 C CA . PRO A 1 104 ? 1.448 1.604 -11.736 1.00 88.31 104 PRO A CA 1
ATOM 832 C C . PRO A 1 104 ? 1.810 3.097 -11.757 1.00 88.31 104 PRO A C 1
ATOM 834 O O . PRO A 1 104 ? 2.283 3.641 -10.763 1.00 88.31 104 PRO A O 1
ATOM 837 N N . SER A 1 105 ? 1.501 3.814 -12.845 1.00 89.75 105 SER A N 1
ATOM 838 C CA . SER A 1 105 ? 1.662 5.274 -12.929 1.00 89.75 105 SER A CA 1
ATOM 839 C C . SER A 1 105 ? 0.750 6.063 -11.974 1.00 89.75 105 SER A C 1
ATOM 841 O O . SER A 1 105 ? 0.944 7.267 -11.788 1.00 89.75 105 SER A O 1
ATOM 843 N N . LEU A 1 106 ? -0.269 5.430 -11.377 1.00 92.00 106 LEU A N 1
ATOM 844 C CA . LEU A 1 106 ? -1.067 6.058 -10.321 1.00 92.00 106 LEU A CA 1
ATOM 845 C C . LEU A 1 106 ? -0.243 6.299 -9.063 1.00 92.00 106 LEU A C 1
ATOM 847 O O . LEU A 1 106 ? -0.496 7.295 -8.397 1.00 92.00 106 LEU A O 1
ATOM 851 N N . LEU A 1 107 ? 0.772 5.481 -8.780 1.00 92.94 107 LEU A N 1
ATOM 852 C CA . LEU A 1 107 ? 1.617 5.662 -7.600 1.00 92.94 107 LEU A CA 1
ATOM 853 C C . LEU A 1 107 ? 2.374 7.000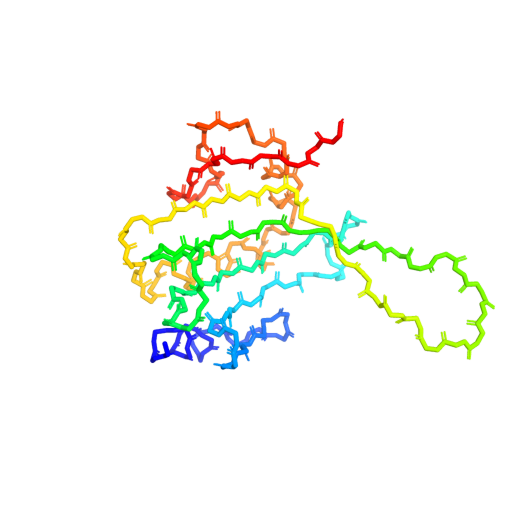 -7.647 1.00 92.94 107 LEU A C 1
ATOM 855 O O . LEU A 1 107 ? 2.375 7.744 -6.672 1.00 92.94 107 LEU A O 1
ATOM 859 N N . THR A 1 108 ? 2.874 7.395 -8.822 1.00 91.62 108 THR A N 1
ATOM 860 C CA . THR A 1 108 ? 3.419 8.745 -9.075 1.00 91.62 108 THR A CA 1
ATOM 861 C C . THR A 1 108 ? 2.401 9.856 -8.824 1.00 91.62 108 THR A C 1
ATOM 863 O O . THR A 1 108 ? 2.741 10.960 -8.391 1.00 91.62 108 THR A O 1
ATOM 866 N N . THR A 1 109 ? 1.133 9.602 -9.151 1.00 92.94 109 THR A N 1
ATOM 867 C CA . THR A 1 109 ? 0.058 10.570 -8.909 1.00 92.94 109 THR A CA 1
ATOM 868 C C . THR A 1 109 ? -0.233 10.667 -7.415 1.00 92.94 109 THR A C 1
ATOM 870 O O . THR A 1 109 ? -0.383 11.769 -6.890 1.00 92.94 109 THR A O 1
ATOM 873 N N . TRP A 1 110 ? -0.259 9.528 -6.723 1.00 95.31 110 TRP A N 1
ATOM 874 C CA . TRP A 1 110 ? -0.465 9.442 -5.285 1.00 95.31 110 TRP A CA 1
ATOM 875 C C . TRP A 1 110 ? 0.624 10.167 -4.512 1.00 95.31 110 TRP A C 1
ATOM 877 O O . TRP A 1 110 ? 0.265 11.001 -3.689 1.00 95.31 110 TRP A O 1
ATOM 887 N N . ALA A 1 111 ? 1.898 10.001 -4.878 1.00 93.62 111 ALA A N 1
ATOM 888 C CA . ALA A 1 111 ? 3.030 10.721 -4.282 1.00 93.62 111 ALA A CA 1
ATOM 889 C C . ALA A 1 111 ? 2.845 12.250 -4.270 1.00 93.62 111 ALA A C 1
ATOM 891 O O . ALA A 1 111 ? 3.353 12.953 -3.403 1.00 93.62 111 ALA A O 1
ATOM 892 N N . LYS A 1 112 ? 2.072 12.804 -5.211 1.00 94.00 112 LYS A N 1
ATOM 893 C CA . LYS A 1 112 ? 1.806 14.250 -5.318 1.00 94.00 112 LYS A CA 1
ATOM 894 C C . LYS A 1 112 ? 0.514 14.683 -4.623 1.00 94.00 112 LYS A C 1
ATOM 896 O O . LYS A 1 112 ? 0.215 15.877 -4.610 1.00 94.00 112 LYS A O 1
ATOM 901 N N . THR A 1 113 ? -0.234 13.765 -4.018 1.00 95.06 113 THR A N 1
ATOM 902 C CA . THR A 1 113 ? -1.532 14.043 -3.385 1.00 95.06 113 THR A CA 1
ATOM 903 C C . THR A 1 113 ? -1.346 14.877 -2.116 1.00 95.06 113 THR A C 1
ATOM 905 O O . THR A 1 113 ? -0.596 14.470 -1.235 1.00 95.06 113 THR A O 1
ATOM 908 N N . PRO A 1 114 ? -1.963 16.066 -1.992 1.00 94.75 114 PRO A N 1
ATOM 909 C CA . PRO A 1 114 ? -1.814 16.895 -0.793 1.00 94.75 114 PRO A CA 1
ATOM 910 C C . PRO A 1 114 ? -2.461 16.265 0.447 1.00 94.75 114 PRO A C 1
ATOM 912 O O . PRO A 1 114 ? -3.456 15.552 0.320 1.00 94.75 114 PRO A O 1
ATOM 915 N N . ILE A 1 115 ? -1.961 16.624 1.634 1.00 95.56 115 ILE A N 1
ATOM 916 C CA . ILE A 1 115 ? -2.583 16.274 2.921 1.00 95.56 115 ILE A CA 1
ATOM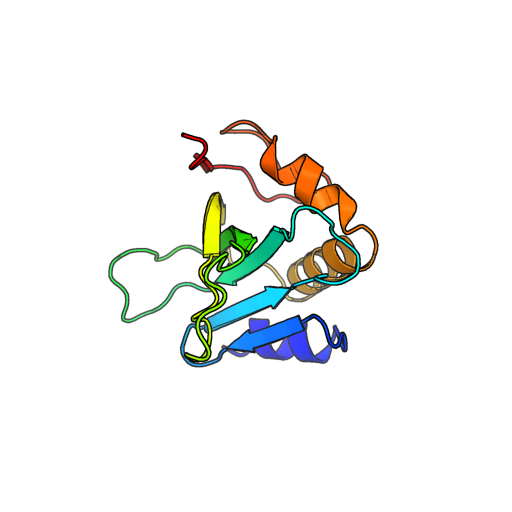 917 C C . ILE A 1 115 ? -4.057 16.714 2.931 1.00 95.56 115 ILE A C 1
ATOM 919 O O . ILE A 1 115 ? -4.402 17.804 2.466 1.00 95.56 115 ILE A O 1
ATOM 923 N N . GLY A 1 116 ? -4.927 15.852 3.451 1.00 93.75 116 GLY A N 1
ATOM 924 C CA . GLY A 1 116 ? -6.374 16.031 3.517 1.00 93.75 116 GLY A CA 1
ATOM 925 C C . GLY A 1 116 ? -7.128 15.645 2.241 1.00 93.75 116 GLY A C 1
ATOM 926 O O . GLY A 1 116 ? -8.358 15.681 2.244 1.00 93.75 116 GLY A O 1
ATOM 927 N N . ASN A 1 117 ? -6.434 15.261 1.162 1.00 94.00 117 ASN A N 1
ATOM 928 C CA . ASN A 1 117 ? -7.065 14.756 -0.059 1.00 94.00 117 ASN A CA 1
ATOM 929 C C . ASN A 1 117 ? -6.989 13.231 -0.153 1.00 94.00 117 ASN A C 1
ATOM 931 O O . ASN A 1 117 ? -6.052 12.607 0.338 1.00 94.00 117 ASN A O 1
ATOM 935 N N . SER A 1 118 ? -7.970 12.636 -0.835 1.00 93.69 118 SER A N 1
ATOM 936 C CA . SER A 1 118 ? -7.985 11.196 -1.090 1.00 93.69 118 SER A CA 1
ATOM 937 C C . SER A 1 118 ? -7.066 10.794 -2.242 1.00 93.69 118 SER A C 1
ATOM 939 O O . SER A 1 118 ? -7.036 11.461 -3.281 1.00 93.69 118 SER A O 1
ATOM 941 N N . LEU A 1 119 ? -6.385 9.657 -2.095 1.00 93.75 119 LEU A N 1
ATOM 942 C CA . LEU A 1 119 ? -5.634 9.017 -3.169 1.00 93.75 119 LEU A CA 1
ATOM 943 C C . LEU A 1 119 ? -6.586 8.627 -4.305 1.00 93.75 119 LEU A C 1
ATOM 945 O O . LEU A 1 119 ? -7.602 7.957 -4.094 1.00 93.75 119 LEU A O 1
ATOM 949 N N . ALA A 1 120 ? -6.255 9.050 -5.525 1.00 93.00 120 ALA A N 1
ATOM 950 C CA . ALA A 1 120 ? -7.106 8.869 -6.695 1.00 93.00 120 ALA A CA 1
ATOM 951 C C . ALA A 1 120 ? -7.528 7.400 -6.882 1.00 93.00 120 ALA A C 1
ATOM 953 O O . ALA A 1 120 ? -6.682 6.514 -6.956 1.00 93.00 120 ALA A O 1
ATOM 954 N N . GLY A 1 121 ? -8.838 7.156 -6.995 1.00 89.75 121 GLY A N 1
ATOM 955 C CA . GLY A 1 121 ? -9.398 5.809 -7.162 1.00 89.75 121 GLY A CA 1
ATOM 956 C C . GLY A 1 121 ? -9.630 5.048 -5.855 1.00 89.75 121 GLY A C 1
ATOM 957 O O . GLY A 1 121 ? -10.048 3.894 -5.897 1.00 89.75 121 GLY A O 1
ATOM 958 N N . THR A 1 122 ? -9.406 5.679 -4.700 1.00 90.31 122 THR A N 1
ATOM 959 C CA . THR A 1 122 ? -9.506 5.020 -3.397 1.00 90.31 122 THR A CA 1
ATOM 960 C C . THR A 1 122 ? -10.140 5.939 -2.336 1.00 90.31 122 THR A C 1
ATOM 962 O O . THR A 1 122 ? -10.197 7.155 -2.530 1.00 90.31 122 THR A O 1
ATOM 965 N N . PRO A 1 123 ? -10.630 5.394 -1.205 1.00 87.81 123 PRO A N 1
ATOM 966 C CA . PRO A 1 123 ? -11.123 6.198 -0.085 1.00 87.81 123 PRO A CA 1
ATOM 967 C C . PRO A 1 123 ? -10.021 6.652 0.894 1.00 87.81 123 PRO A C 1
ATOM 969 O O . PRO A 1 123 ? -10.347 7.290 1.890 1.00 87.81 123 PRO A O 1
ATOM 972 N N . TYR A 1 124 ? -8.752 6.304 0.656 1.00 90.44 124 TYR A N 1
ATOM 973 C CA . TYR A 1 124 ? -7.636 6.584 1.566 1.00 90.44 124 TYR A CA 1
ATOM 974 C C . TYR A 1 124 ? -7.296 8.074 1.503 1.00 90.44 124 TYR A C 1
ATOM 976 O O . TYR A 1 124 ? -7.063 8.587 0.410 1.00 90.44 124 TYR A O 1
ATOM 984 N N . VAL A 1 125 ? -7.313 8.769 2.641 1.00 92.44 125 VAL A N 1
ATOM 985 C CA . VAL A 1 125 ? -6.987 10.200 2.755 1.00 92.44 125 VAL A CA 1
ATOM 986 C C . VAL A 1 125 ? -5.558 10.343 3.254 1.00 92.44 125 VAL A C 1
ATOM 988 O O . VAL A 1 125 ? -5.168 9.620 4.158 1.00 92.44 125 VAL A O 1
ATOM 991 N N . VAL A 1 126 ? -4.798 11.259 2.654 1.00 94.44 126 VAL A N 1
ATOM 992 C CA . VAL A 1 126 ? -3.419 11.540 3.063 1.00 94.44 126 VAL A CA 1
ATOM 993 C C . VAL A 1 126 ? -3.416 12.339 4.357 1.00 94.44 126 VAL A C 1
ATOM 995 O O . VAL A 1 126 ? -3.996 13.426 4.409 1.00 94.44 126 VAL A O 1
ATOM 998 N N . ASP A 1 127 ? -2.706 11.850 5.361 1.00 92.81 127 ASP A N 1
ATOM 999 C CA . ASP A 1 127 ? -2.605 12.499 6.671 1.00 92.81 127 ASP A CA 1
ATOM 1000 C C . ASP A 1 127 ? -1.249 13.140 6.884 1.00 92.81 127 ASP A C 1
ATOM 1002 O O . ASP A 1 127 ? -1.150 14.235 7.439 1.00 92.81 127 ASP A O 1
ATOM 1006 N N . GLU A 1 128 ? -0.215 12.475 6.384 1.00 93.06 128 GLU A N 1
ATOM 1007 C CA . GLU A 1 128 ? 1.162 12.911 6.490 1.00 93.06 128 GLU A CA 1
ATOM 1008 C C . GLU A 1 128 ? 1.866 12.737 5.148 1.00 93.06 128 GLU A C 1
ATOM 1010 O O . GLU A 1 128 ? 1.546 11.850 4.353 1.00 93.06 128 GLU A O 1
ATOM 1015 N N . ARG A 1 129 ? 2.804 13.642 4.885 1.00 93.31 129 ARG A N 1
ATOM 1016 C CA . ARG A 1 129 ? 3.708 13.596 3.742 1.00 93.31 129 ARG A CA 1
ATOM 1017 C C . ARG A 1 129 ? 5.119 13.805 4.246 1.00 93.31 129 ARG A C 1
ATOM 1019 O O . ARG A 1 129 ? 5.335 14.668 5.095 1.00 93.31 129 ARG A O 1
ATOM 1026 N N . HIS A 1 130 ? 6.042 13.072 3.649 1.00 87.75 130 HIS A N 1
ATOM 1027 C CA . HIS A 1 130 ? 7.458 13.055 4.007 1.00 87.75 130 HIS A CA 1
ATOM 1028 C C . HIS A 1 130 ? 8.338 13.642 2.896 1.00 87.75 130 HIS A C 1
ATOM 1030 O O . HIS A 1 130 ? 9.533 13.378 2.842 1.00 87.75 130 HIS A O 1
ATOM 1036 N N . ASP A 1 131 ? 7.751 14.445 2.001 1.00 69.88 131 ASP A N 1
ATOM 1037 C CA . ASP A 1 131 ? 8.513 15.263 1.057 1.00 69.88 131 ASP A CA 1
ATOM 1038 C C . ASP A 1 131 ? 9.327 16.316 1.838 1.00 69.88 131 ASP A C 1
ATOM 1040 O O . ASP A 1 131 ? 8.735 17.170 2.503 1.00 69.88 131 ASP A O 1
ATOM 1044 N N . ASP A 1 132 ? 10.660 16.240 1.762 1.00 52.31 132 ASP A N 1
ATOM 1045 C CA . ASP A 1 132 ? 11.609 17.217 2.337 1.00 52.31 132 ASP A CA 1
ATOM 1046 C C . ASP A 1 132 ? 11.389 18.655 1.811 1.00 52.31 132 ASP A C 1
ATOM 1048 O O . ASP A 1 132 ? 11.218 18.839 0.576 1.00 52.31 132 ASP A O 1
#

Secondary structure (DSSP, 8-state):
-HHHHHHHHH---SSEEEETTTTEEEE--GGG-TT-EEEEEEPPPTT-TT-SSEEEEEEEEEP----SSS----EEEEEEEEEESSPPPHHHHHHHHHHHHH-THHHHHHHTPPTTSBPTTSSPBEEEE---

pLDDT: mean 85.5, std 12.45, range [50.97, 95.56]

Foldseek 3Di:
DVLQVLLCVVQVDPQWDQDPVQQKIKGFLQVPAPQRKIKIWGADDPPDPPDPWIKIWIKGWDDDPDPDPDPDPTDIDTFFMFTDPDDDGSVLSNQVNCCCNVCVVLSVVQSPADAQDDRPPHPTGTHDGDDD